Protein AF-A0A2T0UHR3-F1 (afdb_monomer)

Structure (mmCIF, N/CA/C/O backbone):
data_AF-A0A2T0UHR3-F1
#
_entry.id   AF-A0A2T0UHR3-F1
#
loop_
_atom_site.group_PDB
_atom_site.id
_atom_site.type_symbol
_atom_site.label_atom_id
_atom_site.label_alt_id
_atom_site.label_comp_id
_atom_site.label_asym_id
_atom_site.label_entity_id
_atom_site.label_seq_id
_atom_site.pdbx_PDB_ins_code
_atom_site.Cartn_x
_atom_site.Cartn_y
_atom_site.Cartn_z
_atom_site.occupancy
_atom_site.B_iso_or_equiv
_atom_site.auth_seq_id
_atom_site.auth_comp_id
_atom_site.auth_asym_id
_atom_site.auth_atom_id
_atom_site.pdbx_PDB_model_num
ATOM 1 N N . GLU A 1 1 ? -18.161 -36.205 -25.049 1.00 56.44 1 GLU A N 1
ATOM 2 C CA . GLU A 1 1 ? -17.432 -35.659 -23.891 1.00 56.44 1 GLU A CA 1
ATOM 3 C C . GLU A 1 1 ? -16.786 -34.380 -24.396 1.00 56.44 1 GLU A C 1
ATOM 5 O O . GLU A 1 1 ? -16.096 -34.456 -25.401 1.00 56.44 1 GLU A O 1
ATOM 10 N N . ALA A 1 2 ? -17.221 -33.216 -23.910 1.00 54.41 2 ALA A N 1
ATOM 11 C CA . ALA A 1 2 ? -16.870 -31.924 -24.502 1.00 54.41 2 ALA A CA 1
ATOM 12 C C . ALA A 1 2 ? -15.761 -31.274 -23.670 1.00 54.41 2 ALA A C 1
ATOM 14 O O . ALA A 1 2 ? -15.909 -31.142 -22.455 1.00 54.41 2 ALA A O 1
ATOM 15 N N . ASP A 1 3 ? -14.666 -30.931 -24.342 1.00 63.16 3 ASP A N 1
ATOM 16 C CA . ASP A 1 3 ? -13.424 -30.418 -23.770 1.00 63.16 3 ASP A CA 1
ATOM 17 C C . ASP A 1 3 ? -13.636 -29.178 -22.886 1.00 63.16 3 ASP A C 1
ATOM 19 O O . ASP A 1 3 ? -14.387 -28.258 -23.221 1.00 63.16 3 ASP A O 1
ATOM 23 N N . VAL A 1 4 ? -12.955 -29.152 -21.736 1.00 65.62 4 VAL A N 1
ATOM 24 C CA . VAL A 1 4 ? -12.980 -28.033 -20.786 1.00 65.62 4 VAL A CA 1
ATOM 25 C C . VAL A 1 4 ? -12.171 -26.871 -21.365 1.00 65.62 4 VAL A C 1
ATOM 27 O O . VAL A 1 4 ? -10.944 -26.923 -21.417 1.00 65.62 4 VAL A O 1
ATOM 30 N N . LEU A 1 5 ? -12.853 -25.802 -21.776 1.00 63.00 5 LEU A N 1
ATOM 31 C CA . LEU A 1 5 ? -12.216 -24.541 -22.149 1.00 63.00 5 LEU A CA 1
ATOM 32 C C . LEU A 1 5 ? -11.896 -23.747 -20.874 1.00 63.00 5 LEU A C 1
ATOM 34 O O . LEU A 1 5 ? -12.758 -23.057 -20.326 1.00 63.00 5 LEU A O 1
ATOM 38 N N . VAL A 1 6 ? -10.658 -23.848 -20.392 1.00 61.41 6 VAL A N 1
ATOM 39 C CA . VAL A 1 6 ? -10.165 -22.968 -19.328 1.00 61.41 6 VAL A CA 1
ATOM 40 C C . VAL A 1 6 ? -9.821 -21.629 -19.965 1.00 61.41 6 VAL A C 1
ATOM 42 O O . VAL A 1 6 ? -8.786 -21.467 -20.603 1.00 61.41 6 VAL A O 1
ATOM 45 N N . VAL A 1 7 ? -10.725 -20.664 -19.835 1.00 55.22 7 VAL A N 1
ATOM 46 C CA . VAL A 1 7 ? -10.418 -19.274 -20.162 1.00 55.22 7 VAL A CA 1
ATOM 47 C C . VAL A 1 7 ? -9.879 -18.633 -18.894 1.00 55.22 7 VAL A C 1
ATOM 49 O O . VAL A 1 7 ? -10.637 -18.458 -17.938 1.00 55.22 7 VAL A O 1
ATOM 52 N N . ASN A 1 8 ? -8.592 -18.267 -18.959 1.00 59.84 8 ASN A N 1
ATOM 53 C CA . ASN A 1 8 ? -7.806 -17.437 -18.037 1.00 59.84 8 ASN A CA 1
ATOM 54 C C . ASN A 1 8 ? -6.757 -18.224 -17.215 1.00 59.84 8 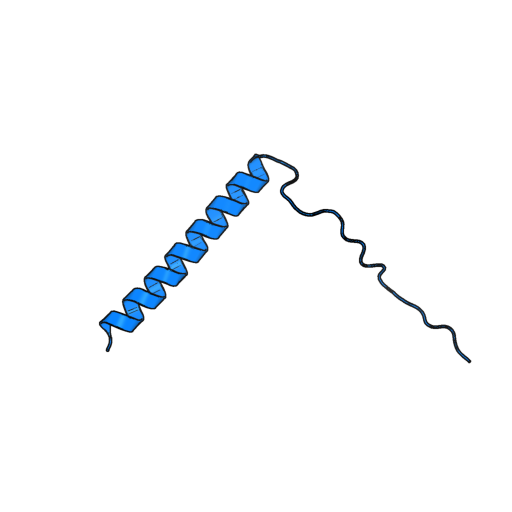ASN A C 1
ATOM 56 O O . ASN A 1 8 ? -7.014 -18.658 -16.092 1.00 59.84 8 ASN A O 1
ATOM 60 N N . ASP A 1 9 ? -5.560 -18.371 -17.795 1.00 63.19 9 ASP A N 1
ATOM 61 C CA . ASP A 1 9 ? -4.329 -18.789 -17.114 1.00 63.19 9 ASP A CA 1
ATOM 62 C C . ASP A 1 9 ? -3.855 -17.646 -16.201 1.00 63.19 9 ASP A C 1
ATOM 64 O O . ASP A 1 9 ? -3.014 -16.833 -16.583 1.00 63.19 9 ASP A O 1
ATOM 68 N N . TRP A 1 10 ? -4.442 -17.525 -15.004 1.00 67.25 10 TRP A N 1
ATOM 69 C CA . TRP A 1 10 ? -4.000 -16.546 -14.006 1.00 67.25 10 TRP A CA 1
ATOM 70 C C . TRP A 1 10 ? -2.587 -16.899 -13.518 1.00 67.25 10 TRP A C 1
ATOM 72 O O . TRP A 1 10 ? -2.412 -17.592 -12.516 1.00 67.25 10 TRP A O 1
ATOM 82 N N . GLU A 1 11 ? -1.573 -16.429 -14.237 1.00 60.88 11 GLU A N 1
ATOM 83 C CA . GLU A 1 11 ? -0.177 -16.510 -13.827 1.00 60.88 11 GLU A CA 1
ATOM 84 C C . GLU A 1 11 ? 0.151 -15.340 -12.891 1.00 60.88 11 GLU A C 1
ATOM 86 O O . GLU A 1 11 ? -0.202 -14.184 -13.143 1.00 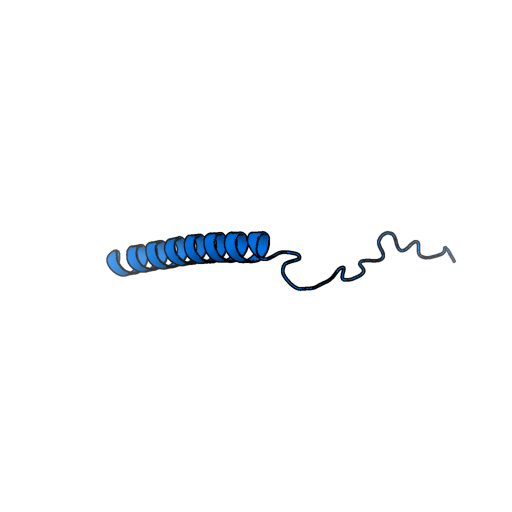60.88 11 GLU A O 1
ATOM 91 N N . ALA A 1 12 ? 0.800 -15.634 -11.763 1.00 58.91 12 ALA A N 1
ATOM 92 C CA . ALA A 1 12 ? 1.219 -14.604 -10.823 1.00 58.91 12 ALA A CA 1
ATOM 93 C C . ALA A 1 12 ? 2.346 -13.768 -11.451 1.00 58.91 12 ALA A C 1
ATOM 95 O O . ALA A 1 12 ? 3.495 -14.195 -11.495 1.00 58.91 12 ALA A O 1
ATOM 96 N N . VAL A 1 13 ? 2.013 -12.559 -11.905 1.00 64.81 13 VAL A N 1
ATOM 97 C CA . VAL A 1 13 ? 2.916 -11.633 -12.621 1.00 64.81 13 VAL A CA 1
ATOM 98 C C . VAL A 1 13 ? 4.012 -10.989 -11.753 1.00 64.81 13 VAL A C 1
ATOM 100 O O . VAL A 1 13 ? 4.827 -10.230 -12.263 1.00 64.81 13 VAL A O 1
ATOM 103 N N . GLY A 1 14 ? 4.089 -11.333 -10.465 1.00 61.56 14 GLY A N 1
ATOM 104 C CA . GLY A 1 14 ? 5.108 -10.846 -9.534 1.00 61.56 14 GLY A CA 1
ATOM 105 C C . GLY A 1 14 ? 4.502 -10.204 -8.290 1.00 61.56 14 GLY A C 1
ATOM 106 O O . GLY A 1 14 ? 3.392 -9.676 -8.312 1.00 61.56 14 GLY A O 1
ATOM 107 N N . PHE A 1 15 ? 5.230 -10.284 -7.177 1.00 67.94 15 PHE A N 1
ATOM 108 C CA . PHE A 1 15 ? 4.857 -9.649 -5.915 1.00 67.94 15 PHE A CA 1
ATOM 109 C C . PHE A 1 15 ? 5.899 -8.587 -5.576 1.00 67.94 15 PHE A C 1
ATOM 111 O O . PHE A 1 15 ? 7.086 -8.901 -5.496 1.00 67.94 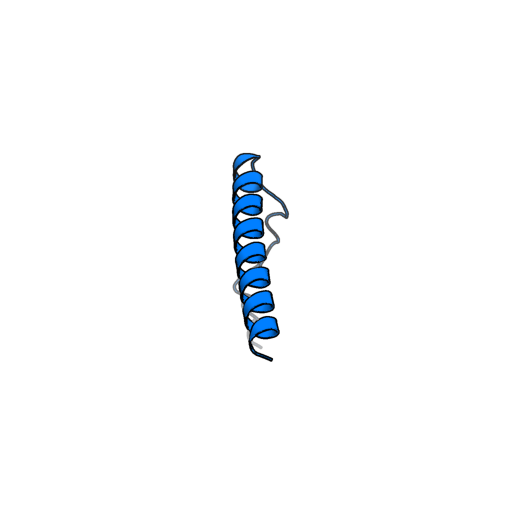15 PHE A O 1
ATOM 118 N N . GLY A 1 16 ? 5.465 -7.352 -5.338 1.00 69.44 16 GLY A N 1
ATOM 119 C CA . GLY A 1 16 ? 6.357 -6.258 -4.965 1.00 69.44 16 GLY A CA 1
ATOM 120 C C . GLY A 1 16 ? 5.938 -4.933 -5.585 1.00 69.44 16 GLY A C 1
ATOM 121 O O . GLY A 1 16 ? 4.796 -4.766 -6.003 1.00 69.44 16 GLY A O 1
ATOM 122 N N . HIS A 1 17 ? 6.878 -3.997 -5.602 1.00 75.00 17 HIS A N 1
ATOM 123 C CA . HIS A 1 17 ? 6.767 -2.740 -6.329 1.00 75.00 17 HIS A CA 1
ATOM 124 C C . HIS A 1 17 ? 7.798 -2.785 -7.451 1.00 75.00 17 HIS A C 1
ATOM 126 O O . HIS A 1 17 ? 8.950 -3.137 -7.181 1.00 75.00 17 HIS A O 1
ATOM 132 N N . ASP A 1 18 ? 7.407 -2.435 -8.674 1.00 74.88 18 ASP A N 1
ATOM 133 C CA . ASP A 1 18 ? 8.316 -2.443 -9.823 1.00 74.88 18 ASP A CA 1
ATOM 134 C C . ASP A 1 18 ? 9.302 -1.269 -9.743 1.00 74.88 18 ASP A C 1
ATOM 136 O O . ASP A 1 18 ? 10.387 -1.307 -10.327 1.00 74.88 18 ASP A O 1
ATOM 140 N N . THR A 1 19 ? 8.952 -0.226 -8.978 1.00 80.94 19 THR A N 1
ATOM 141 C CA . THR A 1 19 ? 9.788 0.961 -8.764 1.00 80.94 19 THR A CA 1
ATOM 142 C C . THR A 1 19 ? 9.722 1.496 -7.330 1.00 80.94 19 THR A C 1
ATOM 144 O O . THR A 1 19 ? 8.750 1.286 -6.600 1.00 80.94 19 THR A O 1
ATOM 147 N N . ASP A 1 20 ? 10.739 2.271 -6.935 1.00 84.25 20 ASP A N 1
ATOM 148 C CA . ASP A 1 20 ? 10.740 2.996 -5.655 1.00 84.25 20 ASP A CA 1
ATOM 149 C C . ASP A 1 20 ? 9.569 3.984 -5.548 1.00 84.25 20 ASP A C 1
ATOM 151 O O . ASP A 1 20 ? 8.989 4.144 -4.474 1.00 84.25 20 ASP A O 1
ATOM 155 N N . ALA A 1 21 ? 9.169 4.591 -6.671 1.00 86.88 21 ALA A N 1
ATOM 156 C CA . ALA A 1 21 ? 8.009 5.472 -6.727 1.00 86.88 21 ALA A CA 1
ATOM 157 C C . ALA A 1 21 ? 6.720 4.723 -6.354 1.00 86.88 21 ALA A C 1
ATOM 159 O O . ALA A 1 21 ? 5.950 5.186 -5.517 1.00 86.88 21 ALA A O 1
ATOM 160 N N . GLU A 1 22 ? 6.490 3.538 -6.924 1.00 79.75 22 GLU A N 1
ATOM 161 C CA . GLU A 1 22 ? 5.325 2.709 -6.587 1.00 79.75 22 GLU A CA 1
ATOM 162 C C . GLU A 1 22 ? 5.316 2.274 -5.123 1.00 79.75 22 GLU A C 1
ATOM 164 O O . GLU A 1 22 ? 4.256 2.248 -4.493 1.00 79.75 22 GLU A O 1
ATOM 169 N N . ARG A 1 23 ? 6.491 1.979 -4.561 1.00 85.06 23 ARG A N 1
ATOM 170 C CA . ARG A 1 23 ? 6.632 1.659 -3.139 1.00 85.06 23 ARG A CA 1
ATOM 171 C C . ARG A 1 23 ? 6.223 2.832 -2.253 1.00 85.06 23 ARG A C 1
ATOM 173 O O . ARG A 1 23 ? 5.496 2.633 -1.280 1.00 85.06 23 ARG A O 1
ATOM 180 N N . GLU A 1 24 ? 6.673 4.038 -2.582 1.00 88.44 24 GLU A N 1
ATOM 181 C CA . GLU A 1 24 ? 6.332 5.256 -1.844 1.00 88.44 24 GLU A CA 1
ATOM 182 C C . GLU A 1 24 ? 4.831 5.562 -1.931 1.00 88.44 24 GLU A C 1
ATOM 184 O O . GLU A 1 24 ? 4.183 5.801 -0.910 1.00 88.44 24 GLU A O 1
ATOM 189 N N . TYR A 1 25 ? 4.239 5.449 -3.124 1.00 86.44 25 TYR A N 1
ATOM 190 C CA . TYR A 1 25 ? 2.795 5.618 -3.302 1.00 86.44 25 TYR A CA 1
ATOM 191 C C . TYR A 1 25 ? 1.986 4.586 -2.515 1.00 86.44 25 TYR A C 1
ATOM 193 O O . TYR A 1 25 ? 1.003 4.938 -1.857 1.00 86.44 25 TYR A O 1
ATOM 201 N N . ALA A 1 26 ? 2.392 3.316 -2.546 1.00 87.88 26 ALA A N 1
ATOM 202 C CA . ALA A 1 26 ? 1.727 2.267 -1.784 1.00 87.88 26 ALA A CA 1
ATOM 203 C C . ALA A 1 26 ? 1.812 2.520 -0.271 1.00 87.88 26 ALA A C 1
ATOM 205 O O . ALA A 1 26 ? 0.813 2.342 0.434 1.00 87.88 26 ALA A O 1
ATOM 206 N N . ALA A 1 27 ? 2.963 2.989 0.221 1.00 88.44 27 ALA A N 1
ATOM 207 C CA . ALA A 1 27 ? 3.144 3.372 1.618 1.00 88.44 27 ALA A CA 1
ATOM 208 C C . ALA A 1 27 ? 2.209 4.528 2.013 1.00 88.44 27 ALA A C 1
ATOM 210 O O . ALA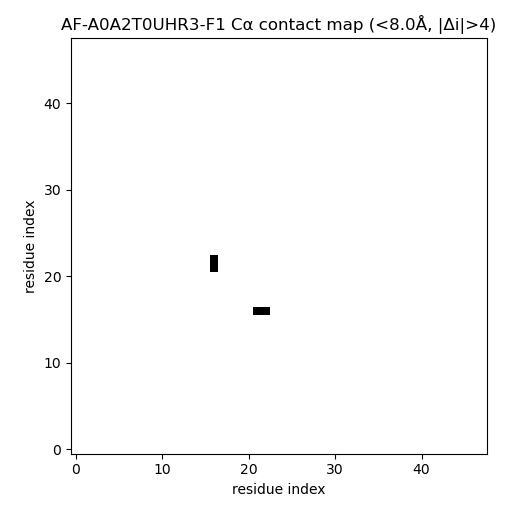 A 1 27 ? 1.467 4.404 2.988 1.00 88.44 27 ALA A O 1
ATOM 211 N N . ALA A 1 28 ? 2.142 5.591 1.207 1.00 89.81 28 ALA A N 1
ATOM 212 C CA . ALA A 1 28 ? 1.271 6.739 1.468 1.00 89.81 28 ALA A CA 1
ATOM 213 C C . ALA A 1 28 ? -0.225 6.357 1.502 1.00 89.81 28 ALA A C 1
ATOM 215 O O . ALA A 1 28 ? -0.998 6.833 2.345 1.00 89.81 28 ALA A O 1
ATOM 216 N N . ILE A 1 29 ? -0.654 5.454 0.612 1.00 90.38 29 ILE A N 1
ATOM 217 C CA . ILE A 1 29 ? -2.027 4.925 0.609 1.00 90.38 29 ILE A CA 1
ATOM 218 C C . ILE A 1 29 ? -2.289 4.114 1.883 1.00 90.38 29 ILE A 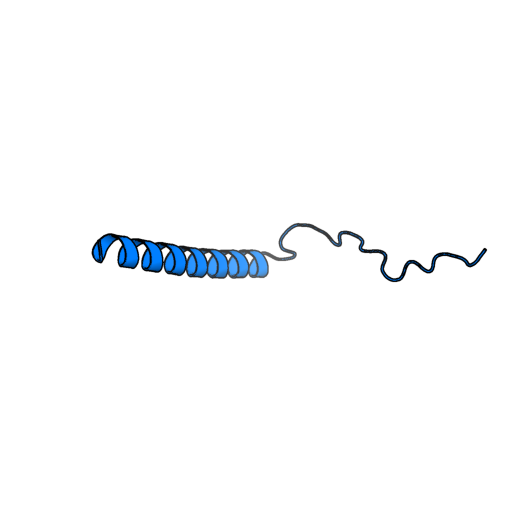C 1
ATOM 220 O O . ILE A 1 29 ? -3.336 4.285 2.518 1.00 90.38 29 ILE A O 1
ATOM 224 N N . ALA A 1 30 ? -1.354 3.246 2.271 1.00 91.06 30 ALA A N 1
ATOM 225 C CA . ALA A 1 30 ? -1.479 2.423 3.469 1.00 91.06 30 ALA A CA 1
ATOM 226 C C . ALA A 1 30 ? -1.583 3.280 4.742 1.00 91.06 30 ALA A C 1
ATOM 228 O O . ALA A 1 30 ? -2.469 3.037 5.567 1.00 91.06 30 ALA A O 1
ATOM 229 N N . GLU A 1 31 ? -0.755 4.318 4.866 1.00 92.00 31 GLU A N 1
ATOM 230 C CA . GLU A 1 31 ? -0.804 5.289 5.966 1.00 92.00 31 GLU A CA 1
ATOM 231 C C . GLU A 1 31 ? -2.164 5.991 6.030 1.00 92.00 31 GLU A C 1
ATOM 233 O O . GLU A 1 31 ? -2.836 5.966 7.064 1.00 92.00 31 GLU A O 1
ATOM 238 N N . THR A 1 32 ? -2.652 6.498 4.895 1.00 92.44 32 THR A N 1
ATOM 239 C CA . THR A 1 32 ? -3.964 7.161 4.812 1.00 92.44 32 THR A CA 1
ATOM 240 C C . THR A 1 32 ? -5.106 6.231 5.250 1.00 92.44 32 THR A C 1
ATOM 242 O O . THR A 1 32 ? -6.058 6.640 5.927 1.00 92.44 32 THR A O 1
ATOM 245 N N . LEU A 1 33 ? -5.053 4.954 4.861 1.00 91.31 33 LEU A N 1
ATOM 246 C CA . LEU A 1 33 ? -6.057 3.964 5.252 1.00 91.31 33 LEU A CA 1
ATOM 247 C C . LEU A 1 33 ? -5.989 3.636 6.748 1.00 91.31 33 LEU A C 1
ATOM 249 O O . LEU A 1 33 ? -7.040 3.486 7.387 1.00 91.31 33 LEU A O 1
ATOM 253 N N . LEU A 1 34 ? -4.781 3.554 7.307 1.00 92.12 34 LEU A N 1
ATOM 254 C CA . LEU A 1 34 ? -4.562 3.330 8.731 1.00 92.12 34 LEU A CA 1
ATOM 255 C C . LEU A 1 34 ? -5.122 4.489 9.561 1.00 92.12 34 LEU A C 1
ATOM 257 O O . LEU A 1 34 ? -5.909 4.248 10.478 1.00 92.12 34 LEU A O 1
ATOM 261 N N . GLU A 1 35 ? -4.815 5.733 9.198 1.00 91.69 35 GLU A N 1
ATOM 262 C CA . GLU A 1 35 ? -5.340 6.924 9.872 1.00 91.69 35 GLU A CA 1
ATOM 263 C C . GLU A 1 35 ? -6.870 6.955 9.867 1.00 91.69 35 GLU A C 1
ATOM 265 O O . GLU A 1 35 ? -7.509 7.168 10.900 1.00 91.69 35 GLU A O 1
ATOM 270 N N . ARG A 1 36 ? -7.496 6.662 8.720 1.00 91.31 36 ARG A N 1
ATOM 271 C CA . ARG A 1 36 ? -8.962 6.559 8.621 1.00 91.31 36 ARG A CA 1
ATOM 272 C C . ARG A 1 36 ? -9.520 5.480 9.543 1.00 91.31 36 ARG A C 1
ATOM 274 O O . ARG A 1 36 ? -10.587 5.664 10.134 1.00 91.31 36 ARG A O 1
ATOM 281 N N . LYS A 1 37 ? -8.837 4.339 9.663 1.00 89.81 37 LYS A N 1
ATOM 282 C CA . LYS A 1 37 ? -9.252 3.242 10.546 1.00 89.81 37 LYS A CA 1
ATOM 283 C C . LYS A 1 37 ? -9.154 3.649 12.016 1.00 89.81 37 LYS A C 1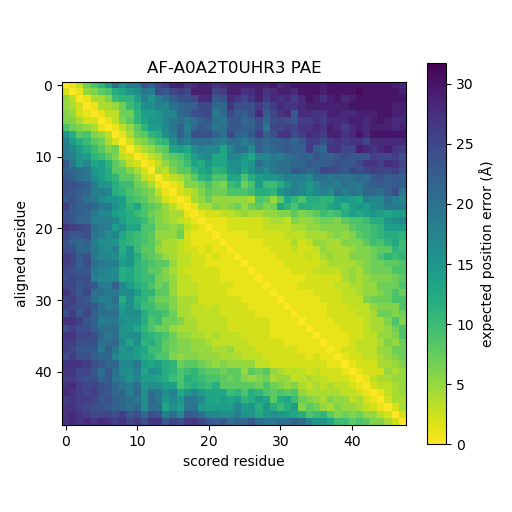
ATOM 285 O O . LYS A 1 37 ? -10.133 3.458 12.738 1.00 89.81 37 LYS A O 1
ATOM 290 N N . LEU A 1 38 ? -8.041 4.253 12.425 1.00 91.12 38 LEU A N 1
ATOM 291 C CA . LEU A 1 38 ? -7.827 4.745 13.788 1.00 91.12 38 LEU A CA 1
ATOM 292 C C . LEU A 1 38 ? -8.836 5.836 14.156 1.00 91.12 38 LEU A C 1
ATOM 294 O O . LEU A 1 38 ? -9.484 5.754 15.194 1.00 91.12 38 LEU A O 1
ATOM 298 N N . ASN A 1 39 ? -9.072 6.800 13.266 1.00 89.25 39 ASN A N 1
ATOM 299 C CA . ASN A 1 39 ? -10.051 7.862 13.493 1.00 89.25 39 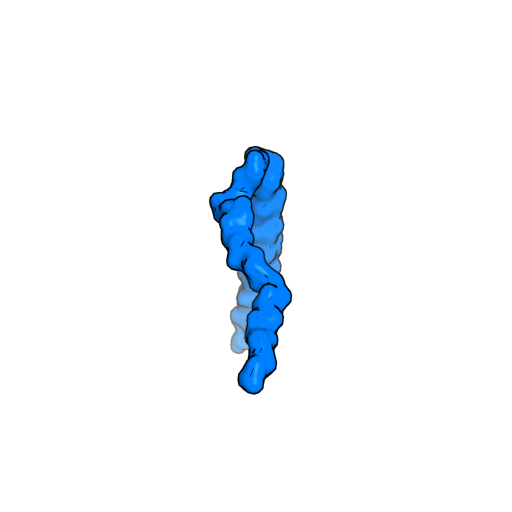ASN A CA 1
ATOM 300 C C . ASN A 1 39 ? -11.479 7.325 13.658 1.00 89.25 39 ASN A C 1
ATOM 302 O O . ASN A 1 39 ? -12.227 7.803 14.514 1.00 89.25 39 ASN A O 1
ATOM 306 N N . ARG A 1 40 ? -11.869 6.301 12.883 1.00 87.06 40 ARG A N 1
ATOM 307 C CA . ARG A 1 40 ? -13.160 5.617 13.072 1.00 87.06 40 ARG A CA 1
ATOM 308 C C . ARG A 1 40 ? -13.232 4.881 14.408 1.00 87.06 40 ARG A C 1
ATOM 310 O O . ARG A 1 40 ? -14.269 4.963 15.061 1.00 87.06 40 ARG A O 1
ATOM 317 N N . HIS A 1 41 ? -12.159 4.202 14.808 1.00 85.25 41 HIS A N 1
ATOM 318 C CA . HIS A 1 41 ? -12.082 3.503 16.093 1.00 85.25 41 HIS A CA 1
ATOM 319 C C . HIS A 1 41 ? -12.221 4.484 17.265 1.00 85.25 41 HIS A C 1
ATOM 321 O O . HIS A 1 41 ? -13.156 4.378 18.050 1.00 85.25 41 HIS A O 1
ATOM 327 N N . ASN A 1 42 ? -11.408 5.541 17.281 1.00 78.38 42 ASN A N 1
ATOM 328 C CA . ASN A 1 42 ? -11.423 6.579 18.316 1.00 78.38 42 ASN A CA 1
ATOM 329 C C . ASN A 1 42 ? -12.755 7.342 18.393 1.00 78.38 42 ASN A C 1
ATOM 331 O O . ASN A 1 42 ? -13.107 7.907 19.428 1.00 78.38 42 ASN A O 1
ATOM 335 N N . ARG A 1 43 ? -13.504 7.438 17.287 1.00 79.69 43 ARG A N 1
ATOM 336 C CA . ARG A 1 43 ? -14.858 8.011 17.305 1.00 79.69 43 ARG A CA 1
ATOM 337 C C . ARG A 1 43 ? -15.876 7.053 17.922 1.00 79.69 43 ARG A C 1
ATOM 339 O O . ARG A 1 43 ? -16.809 7.517 18.564 1.00 79.69 43 ARG A O 1
ATOM 346 N N . LYS A 1 44 ? -15.713 5.746 17.712 1.00 74.31 44 LYS A N 1
ATOM 347 C CA . LYS A 1 44 ? -16.588 4.723 18.290 1.00 74.31 44 LYS A CA 1
ATOM 348 C C . LYS A 1 44 ? -16.401 4.632 19.806 1.00 74.31 44 LYS A C 1
ATOM 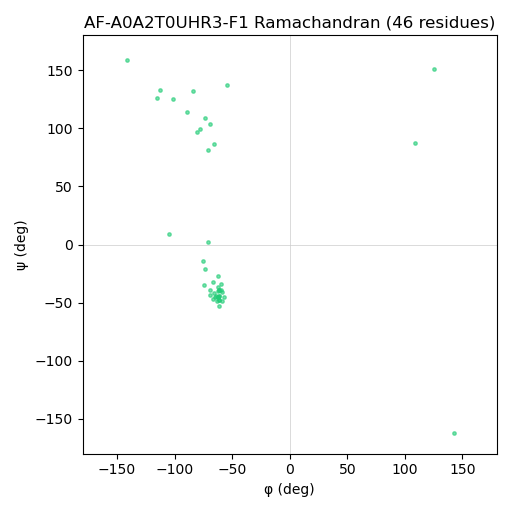350 O O . LYS A 1 44 ? -17.400 4.630 20.511 1.00 74.31 44 LYS A O 1
ATOM 355 N N . ASP A 1 45 ? -15.156 4.654 20.280 1.00 69.56 45 ASP A N 1
ATOM 356 C CA . ASP A 1 45 ? -14.840 4.561 21.714 1.00 69.56 45 ASP A CA 1
ATOM 357 C C . ASP A 1 45 ? -15.314 5.782 22.512 1.00 69.56 45 ASP A C 1
ATOM 359 O O . ASP A 1 45 ? -15.703 5.654 23.662 1.00 69.56 45 ASP A O 1
ATOM 363 N N . ARG A 1 46 ? -15.323 6.978 21.906 1.00 67.12 46 ARG A N 1
ATOM 364 C CA . ARG A 1 46 ? -15.793 8.212 22.566 1.00 67.12 46 ARG A CA 1
ATOM 365 C C . ARG A 1 46 ? -17.314 8.326 22.700 1.00 67.12 46 ARG A C 1
ATOM 367 O O . ARG A 1 46 ? -17.780 9.211 23.408 1.00 67.12 46 ARG A O 1
ATOM 374 N N . ASN A 1 47 ? -18.067 7.497 21.983 1.00 64.75 47 ASN A N 1
ATOM 375 C CA . ASN A 1 47 ? -19.531 7.516 21.975 1.00 64.75 47 ASN A CA 1
ATOM 376 C C . ASN A 1 47 ? -20.144 6.355 22.791 1.00 64.75 47 ASN A C 1
ATOM 378 O O . ASN A 1 47 ? -21.353 6.137 22.689 1.00 64.75 47 ASN A O 1
ATOM 382 N N . GLN A 1 48 ? -19.331 5.601 23.541 1.00 53.81 48 GLN A N 1
ATOM 383 C CA . GLN A 1 48 ? -19.762 4.630 24.558 1.00 53.81 48 GLN A CA 1
ATOM 384 C C . GLN A 1 48 ? -19.585 5.216 25.957 1.00 53.81 48 GLN A C 1
ATOM 386 O O . GLN A 1 48 ? -20.421 4.867 26.818 1.00 53.81 48 GLN A O 1
#

pLDDT: mean 76.32, std 12.87, range [53.81, 92.44]

Sequence (48 aa):
EADVLVVNDWEAVGFGHDTDAEREYAAAIAETLLERKLNRHNRKDRNQ

Organism: NCBI:txid1076443

Secondary structure (DSSP, 8-state):
--------------SS-SSHHHHHHHHHHHHHHHHHHHHHHHHHHTT-

Rad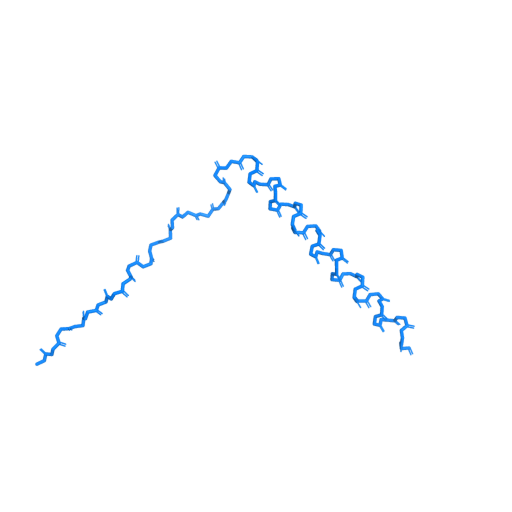ius of gyration: 20.75 Å; Cα contacts (8 Å, |Δi|>4): 2; chains: 1; bounding box: 30×44×49 Å

Solvent-accessible surface area (backbone atoms only — not comparable to full-atom values): 3237 Å² total; per-residue (Å²): 138,82,84,84,82,82,86,76,87,86,68,87,92,73,87,84,57,99,42,72,67,53,44,52,53,52,49,55,52,52,50,55,52,48,51,54,51,50,54,53,49,60,54,55,65,75,74,112

Mean predicted aligned error: 12.28 Å

Foldseek 3Di:
DDDDDDDDPPDDPDDDAPDPVSVVVVVVVVVVVVVVVVVVVVVVVVVD